Protein AF-A0A958XAK3-F1 (afdb_monomer_lite)

Foldseek 3Di:
DQVVLLVQLVVLLVVLVVVVVVLVVVLCVQVVPPDRDPVNVVVNVVVCVVSVVVSVVSNVSSVCSNVCVVVVPPD

Structure (mmCIF, N/CA/C/O backbone):
data_AF-A0A958XAK3-F1
#
_entry.id   AF-A0A958XAK3-F1
#
loop_
_atom_site.group_PDB
_atom_site.id
_atom_site.type_symbol
_atom_site.label_atom_id
_atom_site.label_alt_id
_atom_site.label_comp_id
_atom_site.label_asym_id
_atom_site.label_entity_id
_atom_site.label_seq_id
_atom_site.pdbx_PDB_ins_code
_atom_site.Cartn_x
_atom_site.Cartn_y
_atom_site.Cartn_z
_atom_site.occupancy
_atom_site.B_iso_or_equiv
_atom_site.auth_seq_id
_atom_site.auth_comp_id
_atom_site.auth_asym_id
_atom_site.auth_atom_id
_atom_site.pdbx_PDB_model_num
ATOM 1 N N . MET A 1 1 ? -16.344 5.777 20.790 1.00 52.50 1 MET A N 1
ATOM 2 C CA . MET A 1 1 ? -16.097 6.179 19.382 1.00 52.50 1 MET A CA 1
ATOM 3 C C . MET A 1 1 ? -15.132 5.194 18.707 1.00 52.50 1 MET A C 1
ATOM 5 O O . MET A 1 1 ? -14.243 5.580 17.954 1.00 52.50 1 MET A O 1
ATOM 9 N N . ASN A 1 2 ? -15.338 3.893 18.943 1.00 61.84 2 ASN A N 1
ATOM 10 C CA . ASN A 1 2 ? -14.269 2.890 18.820 1.00 61.84 2 ASN A CA 1
ATOM 11 C C . ASN A 1 2 ? -14.439 2.067 17.536 1.00 61.84 2 ASN A C 1
ATOM 13 O O . ASN A 1 2 ? -13.468 1.665 16.900 1.00 61.84 2 ASN A O 1
ATOM 17 N N . SER A 1 3 ? -15.687 1.911 17.081 1.00 65.50 3 SER A N 1
ATOM 18 C CA . SER A 1 3 ? -16.014 1.217 15.835 1.00 65.50 3 SER A CA 1
ATOM 19 C C . SER A 1 3 ? -15.507 1.953 14.597 1.00 65.50 3 SER A C 1
ATOM 21 O O . SER A 1 3 ? -15.039 1.297 13.679 1.00 65.50 3 SER A O 1
ATOM 23 N N . ILE A 1 4 ? -15.519 3.294 14.570 1.00 70.25 4 ILE A N 1
ATOM 24 C CA . ILE A 1 4 ? -15.009 4.067 13.420 1.00 70.25 4 ILE A CA 1
ATOM 25 C C . ILE A 1 4 ? -13.497 3.869 13.268 1.00 70.25 4 ILE A C 1
ATOM 27 O O . ILE A 1 4 ? -13.039 3.547 12.174 1.00 70.25 4 ILE A O 1
ATOM 31 N N . LYS A 1 5 ? -12.729 3.985 14.364 1.00 69.81 5 LYS A N 1
ATOM 32 C CA . LYS A 1 5 ? -11.274 3.744 14.367 1.00 69.81 5 LYS A CA 1
ATOM 33 C C . LYS A 1 5 ? -10.954 2.304 13.922 1.00 69.81 5 LYS A C 1
ATOM 35 O O . LYS A 1 5 ? -10.041 2.088 13.128 1.00 69.81 5 LYS A O 1
ATOM 40 N N . ARG A 1 6 ? -11.758 1.324 14.352 1.00 73.12 6 ARG A N 1
ATOM 41 C CA . ARG A 1 6 ? -11.600 -0.094 13.987 1.00 73.12 6 ARG A CA 1
ATOM 42 C C . ARG A 1 6 ? -11.955 -0.388 12.526 1.00 73.12 6 ARG A C 1
ATOM 44 O O . ARG A 1 6 ? -11.196 -1.075 11.851 1.00 73.12 6 ARG A O 1
ATOM 51 N N . ILE A 1 7 ? -13.063 0.162 12.022 1.00 79.69 7 ILE A N 1
ATOM 52 C CA . ILE A 1 7 ? -13.482 0.051 10.613 1.00 79.69 7 ILE A CA 1
ATOM 53 C C . ILE A 1 7 ? -12.454 0.726 9.705 1.00 79.69 7 ILE A C 1
ATOM 55 O O . ILE A 1 7 ? -12.072 0.146 8.693 1.00 79.69 7 ILE A O 1
ATOM 59 N N . ALA A 1 8 ? -11.952 1.903 10.090 1.00 81.94 8 ALA A N 1
ATOM 60 C CA . ALA A 1 8 ? -10.877 2.571 9.370 1.00 81.94 8 ALA A CA 1
ATOM 61 C C . ALA A 1 8 ? -9.625 1.685 9.319 1.00 81.94 8 ALA A C 1
ATOM 63 O O . ALA A 1 8 ? -9.078 1.474 8.245 1.00 81.94 8 ALA A O 1
ATOM 64 N N . GLY A 1 9 ? -9.212 1.088 10.440 1.00 84.31 9 GLY A N 1
ATOM 65 C CA . GLY A 1 9 ? -8.085 0.153 10.473 1.00 84.31 9 GLY A CA 1
ATOM 66 C C . GLY A 1 9 ? -8.239 -1.033 9.516 1.00 84.31 9 GLY A C 1
ATOM 67 O O . GLY A 1 9 ? -7.325 -1.328 8.747 1.00 84.31 9 GLY A O 1
ATOM 68 N N . VAL A 1 10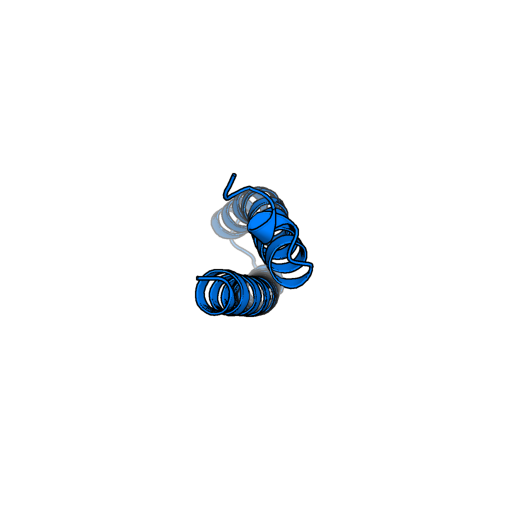 ? -9.409 -1.678 9.513 1.00 83.81 10 VAL A N 1
ATOM 69 C CA . VAL A 1 10 ? -9.728 -2.778 8.584 1.00 83.81 10 VAL A CA 1
ATOM 70 C C . VAL A 1 10 ? -9.687 -2.314 7.130 1.00 83.81 10 VAL A C 1
ATOM 72 O O . VAL A 1 10 ? -9.092 -2.993 6.293 1.00 83.81 10 VAL A O 1
ATOM 75 N N . LEU A 1 11 ? -10.262 -1.145 6.836 1.00 89.12 11 LEU A N 1
ATOM 76 C CA . LEU A 1 11 ? -10.224 -0.537 5.507 1.00 89.12 11 LEU A CA 1
ATOM 77 C C . LEU A 1 11 ? -8.776 -0.323 5.043 1.00 89.12 11 LEU A C 1
ATOM 79 O O . LEU A 1 11 ? -8.428 -0.684 3.922 1.00 89.12 11 LEU A O 1
ATOM 83 N N . TRP A 1 12 ? -7.915 0.200 5.918 1.00 87.75 12 TRP A N 1
ATOM 84 C CA . TRP A 1 12 ? -6.508 0.452 5.615 1.00 87.75 12 TRP A CA 1
ATOM 85 C C . TRP A 1 12 ? -5.701 -0.831 5.392 1.00 87.75 12 TRP A C 1
ATOM 87 O O . TRP A 1 12 ? -4.879 -0.867 4.481 1.00 87.75 12 TRP A O 1
ATOM 97 N N . MET A 1 13 ? -5.963 -1.913 6.131 1.00 88.75 13 MET A N 1
ATOM 98 C CA . MET A 1 13 ? -5.339 -3.214 5.836 1.00 88.75 13 MET A CA 1
ATOM 99 C C . MET A 1 13 ? -5.793 -3.791 4.497 1.00 88.75 13 MET A C 1
ATOM 101 O O . MET A 1 13 ? -4.961 -4.295 3.744 1.00 88.75 13 MET A O 1
ATOM 105 N N . ALA A 1 14 ? -7.089 -3.714 4.186 1.00 90.56 14 ALA A N 1
ATOM 106 C CA . ALA A 1 14 ? -7.613 -4.191 2.909 1.00 90.56 14 ALA A CA 1
ATOM 107 C C . ALA A 1 14 ? -7.018 -3.398 1.734 1.00 90.56 14 ALA A C 1
ATOM 109 O O . ALA A 1 14 ? -6.595 -3.987 0.738 1.00 90.56 14 ALA A O 1
ATOM 110 N N . LEU A 1 15 ? -6.911 -2.073 1.881 1.00 90.19 15 LEU A N 1
ATOM 111 C CA . LEU A 1 15 ? -6.257 -1.201 0.907 1.00 90.19 15 LEU A CA 1
ATOM 112 C C . LEU A 1 15 ? -4.760 -1.498 0.776 1.00 90.19 15 LEU A C 1
ATOM 114 O O . LEU A 1 15 ? -4.275 -1.567 -0.348 1.00 90.19 15 LEU A O 1
ATOM 118 N N . ALA A 1 16 ? -4.038 -1.730 1.880 1.00 89.94 16 ALA A N 1
ATOM 119 C CA . ALA A 1 16 ? -2.622 -2.106 1.843 1.00 89.94 16 ALA A CA 1
ATOM 120 C C . ALA A 1 16 ? -2.406 -3.409 1.061 1.00 89.94 16 ALA A C 1
ATOM 122 O O . ALA A 1 16 ? -1.568 -3.461 0.163 1.00 89.94 16 ALA A O 1
ATOM 123 N N . LEU A 1 17 ? -3.188 -4.449 1.363 1.00 89.88 17 LEU A N 1
ATOM 124 C CA . LEU A 1 17 ? -3.105 -5.740 0.676 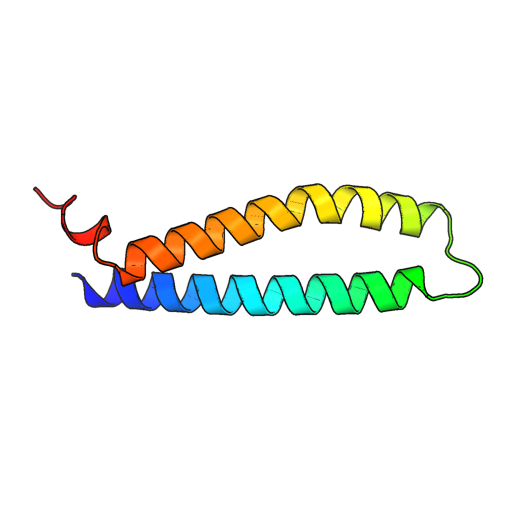1.00 89.88 17 LEU A CA 1
ATOM 125 C C . LEU A 1 17 ? -3.448 -5.614 -0.814 1.00 89.88 17 LEU A C 1
ATOM 127 O O . LEU A 1 17 ? -2.711 -6.126 -1.658 1.00 89.88 17 LEU A O 1
ATOM 131 N N . GLY A 1 18 ? -4.522 -4.892 -1.148 1.00 92.94 18 GLY A N 1
ATOM 132 C CA . GLY A 1 18 ? -4.912 -4.640 -2.537 1.00 92.94 18 GLY A CA 1
ATOM 133 C C . GLY A 1 18 ? -3.867 -3.833 -3.311 1.00 92.94 18 GLY A C 1
ATOM 134 O O . GLY A 1 18 ? -3.556 -4.159 -4.457 1.00 92.94 18 GLY A O 1
ATOM 135 N N . ALA A 1 19 ? -3.275 -2.818 -2.679 1.00 91.00 19 ALA A N 1
ATOM 136 C CA . ALA A 1 19 ? -2.239 -1.989 -3.282 1.00 91.00 19 ALA A CA 1
ATOM 137 C C . ALA A 1 19 ? -0.936 -2.763 -3.506 1.00 91.00 19 ALA A C 1
ATOM 139 O O . ALA A 1 19 ? -0.349 -2.638 -4.577 1.00 91.00 19 ALA A O 1
ATOM 140 N N . ILE A 1 20 ? -0.506 -3.594 -2.547 1.00 89.56 20 ILE A N 1
ATOM 141 C CA . ILE A 1 20 ? 0.648 -4.489 -2.717 1.00 89.56 20 ILE A CA 1
ATOM 142 C C . ILE A 1 20 ? 0.406 -5.414 -3.909 1.00 89.56 20 ILE A C 1
ATOM 144 O O . ILE A 1 20 ? 1.245 -5.482 -4.805 1.00 89.56 20 ILE A O 1
ATOM 148 N N . TRP A 1 21 ? -0.750 -6.082 -3.960 1.00 90.81 21 TRP A N 1
ATOM 149 C CA . TRP A 1 21 ? -1.083 -6.978 -5.066 1.00 90.81 21 TRP A CA 1
ATOM 150 C C . TRP A 1 21 ? -1.033 -6.253 -6.416 1.00 90.81 21 TRP A C 1
ATOM 152 O O . TRP A 1 21 ? -0.320 -6.685 -7.320 1.00 90.81 21 TRP A O 1
ATOM 162 N N . PHE A 1 22 ? -1.686 -5.092 -6.523 1.00 91.00 22 PHE A N 1
ATOM 163 C CA . PHE A 1 22 ? -1.671 -4.280 -7.739 1.00 91.00 22 PHE A CA 1
ATOM 164 C C . PHE A 1 22 ? -0.256 -3.840 -8.138 1.00 91.00 22 PHE A C 1
ATOM 166 O O . PHE A 1 22 ? 0.100 -3.904 -9.316 1.00 91.00 22 PHE A O 1
ATOM 173 N N . LEU A 1 23 ? 0.564 -3.424 -7.167 1.00 89.69 23 LEU A N 1
ATOM 174 C CA . LEU A 1 23 ? 1.944 -3.003 -7.393 1.00 89.69 23 LEU A CA 1
ATOM 175 C C . LEU A 1 23 ? 2.776 -4.153 -7.974 1.00 89.69 23 LEU A C 1
ATOM 177 O O . LEU A 1 23 ? 3.460 -3.958 -8.974 1.00 89.69 23 LEU A O 1
ATOM 181 N N . PHE A 1 24 ? 2.673 -5.357 -7.408 1.00 88.38 24 PHE A N 1
ATOM 182 C CA . PHE A 1 24 ? 3.386 -6.537 -7.905 1.00 88.38 24 PHE A CA 1
ATOM 183 C C . PHE A 1 24 ? 2.891 -6.993 -9.281 1.00 88.38 24 PHE A C 1
ATOM 185 O O . PHE A 1 24 ? 3.707 -7.325 -10.144 1.00 88.38 24 PHE A O 1
ATOM 192 N N . THR A 1 25 ? 1.581 -6.973 -9.539 1.00 89.62 25 THR A N 1
ATOM 193 C CA . THR A 1 25 ? 1.027 -7.304 -10.864 1.00 89.62 25 THR A CA 1
ATOM 194 C C . THR A 1 25 ? 1.521 -6.332 -11.933 1.00 89.62 25 THR A C 1
ATOM 196 O O . THR A 1 25 ? 1.907 -6.740 -13.024 1.00 89.62 25 THR A O 1
ATOM 199 N N . ARG A 1 26 ? 1.558 -5.034 -11.625 1.00 88.12 26 ARG A N 1
ATOM 200 C CA . ARG A 1 26 ? 2.055 -4.011 -12.551 1.00 88.12 26 ARG A CA 1
ATOM 201 C C . ARG A 1 26 ? 3.567 -4.096 -12.746 1.00 88.12 26 ARG A C 1
ATOM 203 O O . ARG A 1 26 ? 4.022 -4.020 -13.883 1.00 88.12 26 ARG A O 1
ATOM 210 N N . ALA A 1 27 ? 4.323 -4.309 -11.670 1.00 85.69 27 ALA A N 1
ATOM 211 C CA . ALA A 1 27 ? 5.770 -4.479 -11.731 1.00 85.69 27 ALA A CA 1
ATOM 212 C C . ALA A 1 27 ? 6.145 -5.684 -12.597 1.00 85.69 27 ALA A C 1
ATOM 214 O O . ALA A 1 27 ? 6.966 -5.560 -13.498 1.00 85.69 27 ALA A O 1
ATOM 215 N N . SER A 1 28 ? 5.511 -6.836 -12.363 1.00 83.25 28 SER A N 1
ATOM 216 C CA . SER A 1 28 ? 5.767 -8.058 -13.132 1.00 83.25 28 SER A CA 1
ATOM 217 C C . SER A 1 28 ? 5.386 -7.913 -14.604 1.00 83.25 28 SER A C 1
ATOM 219 O O . SER A 1 28 ? 6.171 -8.318 -15.458 1.00 83.25 28 SER A O 1
ATOM 221 N N . ALA A 1 29 ? 4.249 -7.285 -14.918 1.00 83.25 29 ALA A N 1
ATOM 222 C CA . ALA A 1 29 ? 3.849 -7.016 -16.298 1.00 83.25 29 ALA A CA 1
ATOM 223 C C . ALA A 1 29 ? 4.858 -6.118 -17.037 1.00 83.25 29 ALA A C 1
ATOM 225 O O . ALA A 1 29 ? 5.210 -6.401 -18.179 1.00 83.25 29 ALA A O 1
ATOM 226 N N . GLU A 1 30 ? 5.362 -5.070 -16.383 1.00 80.25 30 GLU A N 1
ATOM 227 C CA . GLU A 1 30 ? 6.306 -4.136 -17.008 1.00 80.25 30 GLU A CA 1
ATOM 228 C C . GLU A 1 30 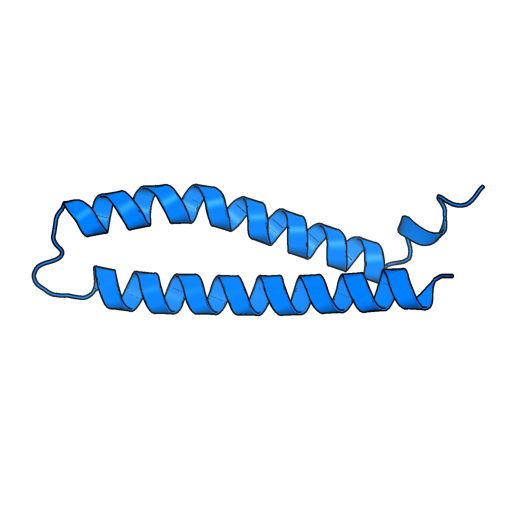? 7.737 -4.704 -17.085 1.00 80.25 30 GLU A C 1
ATOM 230 O O . GLU A 1 30 ? 8.475 -4.400 -18.021 1.00 80.25 30 GLU A O 1
ATOM 235 N N . LEU A 1 31 ? 8.141 -5.532 -16.112 1.00 76.31 31 LEU A N 1
ATOM 236 C CA . LEU A 1 31 ? 9.476 -6.142 -16.039 1.00 76.31 31 LEU A CA 1
ATOM 237 C C . LEU A 1 31 ? 9.623 -7.406 -16.899 1.00 76.31 31 LEU A C 1
ATOM 239 O O . LEU A 1 31 ? 10.748 -7.753 -17.249 1.00 76.31 31 LEU A O 1
ATOM 243 N N . SER A 1 32 ? 8.522 -8.087 -17.237 1.00 74.06 32 SER A N 1
ATOM 244 C CA . SER A 1 32 ? 8.545 -9.311 -18.059 1.00 74.06 32 SER A CA 1
ATOM 245 C C . SER A 1 32 ? 8.584 -9.037 -19.565 1.00 74.06 32 SER A C 1
ATOM 247 O O . SER A 1 32 ? 8.719 -9.971 -20.350 1.00 74.06 32 SER A O 1
ATOM 249 N N . ALA A 1 33 ? 8.458 -7.777 -19.992 1.00 72.19 33 ALA A N 1
ATOM 250 C CA . ALA A 1 33 ? 8.590 -7.420 -21.398 1.00 72.19 33 ALA A CA 1
ATOM 251 C C . ALA A 1 33 ? 10.041 -7.639 -21.871 1.00 72.19 33 ALA A C 1
ATOM 253 O O . ALA A 1 33 ? 10.977 -7.091 -21.294 1.00 72.19 33 ALA A O 1
ATOM 254 N N . GLU A 1 34 ? 10.225 -8.412 -22.943 1.00 58.56 34 GLU A N 1
ATOM 255 C CA . GLU A 1 34 ? 11.525 -8.861 -23.482 1.00 58.56 34 GLU A CA 1
ATOM 256 C C . GLU A 1 34 ? 12.531 -7.714 -23.728 1.00 58.56 34 GLU A C 1
ATOM 258 O O . GLU A 1 34 ? 13.739 -7.881 -23.574 1.00 58.56 34 GLU A O 1
ATOM 263 N N . THR A 1 35 ? 12.030 -6.502 -23.993 1.00 62.19 35 THR A N 1
ATOM 264 C CA . THR A 1 35 ? 12.813 -5.262 -24.065 1.00 62.19 35 THR A CA 1
ATOM 265 C C . THR A 1 35 ? 12.308 -4.227 -23.056 1.00 62.19 35 THR A C 1
ATOM 267 O O . THR A 1 35 ? 11.657 -3.243 -23.422 1.00 62.19 35 THR A O 1
ATOM 270 N N . VAL A 1 36 ? 12.591 -4.412 -21.764 1.00 66.56 36 VAL A N 1
ATOM 271 C CA . VAL A 1 36 ? 12.267 -3.371 -20.775 1.00 66.56 36 VAL A CA 1
ATOM 272 C C . VAL A 1 36 ? 13.157 -2.150 -21.014 1.00 66.56 36 VAL A C 1
ATOM 274 O O . VAL A 1 36 ? 14.373 -2.187 -20.803 1.00 66.56 36 VAL A O 1
ATOM 277 N N . ARG A 1 37 ? 12.528 -1.044 -21.417 1.00 74.38 37 ARG A N 1
ATOM 278 C CA . ARG A 1 37 ? 13.150 0.282 -21.517 1.00 74.38 37 ARG A CA 1
ATOM 279 C C . ARG A 1 37 ? 13.870 0.623 -20.198 1.00 74.38 37 ARG A C 1
ATOM 281 O O . ARG A 1 37 ? 13.242 0.493 -19.143 1.00 74.38 37 ARG A O 1
ATOM 288 N N . PRO A 1 38 ? 15.133 1.092 -20.219 1.00 77.81 38 PRO A N 1
ATOM 289 C CA . PRO A 1 38 ? 15.873 1.454 -19.003 1.00 77.81 38 PRO A CA 1
ATOM 290 C C . PRO A 1 38 ? 15.096 2.412 -18.090 1.00 77.81 38 PRO A C 1
ATOM 292 O O . PRO A 1 38 ? 15.070 2.223 -16.876 1.00 77.81 38 PRO A O 1
ATOM 295 N N . ASP A 1 39 ? 14.363 3.350 -18.696 1.00 81.12 39 ASP A N 1
ATOM 296 C CA . ASP A 1 39 ? 13.475 4.307 -18.026 1.00 81.12 39 ASP A CA 1
ATOM 297 C C . ASP A 1 39 ? 12.459 3.617 -17.093 1.00 81.12 39 ASP A C 1
ATOM 299 O O . ASP A 1 39 ? 12.230 4.038 -15.959 1.00 81.12 39 ASP A O 1
ATOM 303 N N . LYS A 1 40 ? 11.865 2.510 -17.558 1.00 81.44 40 LYS A N 1
ATOM 30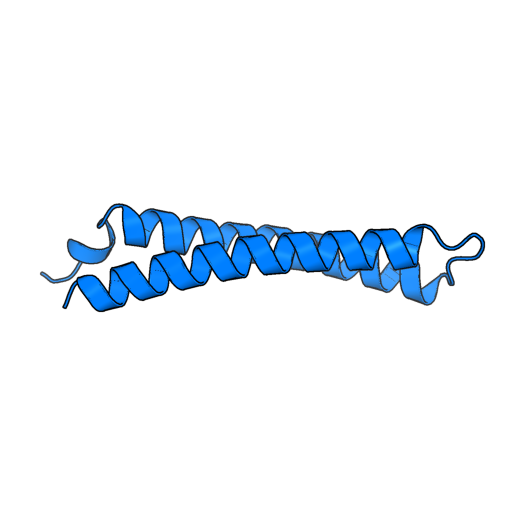4 C CA . LYS A 1 40 ? 10.844 1.752 -16.824 1.00 81.44 40 LYS A CA 1
ATOM 305 C C . LYS A 1 40 ? 11.447 0.904 -15.714 1.00 81.44 40 LYS A C 1
ATOM 307 O O . LYS A 1 40 ? 10.851 0.815 -14.642 1.00 81.44 40 LYS A O 1
ATOM 312 N N . LYS A 1 41 ? 12.637 0.329 -15.937 1.00 82.12 41 LYS A N 1
ATOM 313 C CA . LYS A 1 41 ? 13.364 -0.399 -14.885 1.00 82.12 41 LYS A CA 1
ATOM 314 C C . LYS A 1 41 ? 13.658 0.524 -13.709 1.00 82.12 41 LYS A C 1
ATOM 316 O O . LYS A 1 41 ? 13.313 0.181 -12.585 1.00 82.12 41 LYS A O 1
ATOM 321 N N . ILE A 1 42 ? 14.242 1.694 -13.971 1.00 87.31 42 ILE A N 1
ATOM 322 C CA . ILE A 1 42 ? 14.620 2.649 -12.921 1.00 87.31 42 ILE A CA 1
ATOM 323 C C . ILE A 1 42 ? 13.382 3.113 -12.148 1.00 87.31 42 ILE A C 1
ATOM 325 O O . ILE A 1 42 ? 13.394 3.082 -10.921 1.00 87.31 42 ILE A O 1
ATOM 329 N N . PHE A 1 43 ? 12.287 3.442 -12.844 1.00 87.94 43 PHE A N 1
ATOM 330 C CA . PHE A 1 43 ? 11.024 3.811 -12.198 1.00 87.94 43 PHE A CA 1
ATOM 331 C C . PHE A 1 43 ? 10.537 2.744 -11.202 1.00 87.94 43 PHE A C 1
ATOM 333 O O . PHE A 1 43 ? 10.281 3.055 -10.037 1.00 87.94 43 PHE A O 1
ATOM 340 N N . TRP A 1 44 ? 10.449 1.482 -11.637 1.00 87.69 44 TRP A N 1
ATOM 341 C CA . TRP A 1 44 ? 9.987 0.385 -10.782 1.00 87.69 44 TRP A CA 1
ATOM 342 C C . TRP A 1 44 ? 10.947 0.090 -9.628 1.00 87.69 44 TRP A C 1
ATOM 344 O O . TRP A 1 44 ? 10.499 -0.132 -8.503 1.00 87.69 44 TRP A O 1
ATOM 354 N N . TYR A 1 45 ? 12.256 0.155 -9.877 1.00 86.69 45 TYR A N 1
ATOM 355 C CA . TYR A 1 45 ? 13.280 -0.007 -8.845 1.00 86.69 45 TYR A CA 1
ATOM 356 C C . TYR A 1 45 ? 13.248 1.090 -7.784 1.00 86.69 45 TYR A C 1
ATOM 358 O O . TYR A 1 45 ? 13.585 0.813 -6.639 1.00 86.69 45 TYR A O 1
ATOM 366 N N . SER A 1 46 ? 12.851 2.316 -8.128 1.00 90.25 46 SER A N 1
ATOM 367 C CA . SER A 1 46 ? 12.704 3.398 -7.152 1.00 90.25 46 SER A CA 1
ATOM 368 C C . SER A 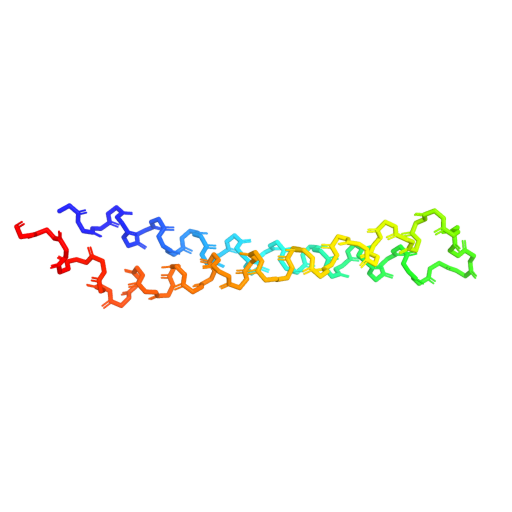1 46 ? 11.384 3.317 -6.386 1.00 90.25 46 SER A C 1
ATOM 370 O O . SER A 1 46 ? 11.366 3.546 -5.179 1.00 90.25 46 SER A O 1
ATOM 372 N N . ILE A 1 47 ? 10.275 2.977 -7.052 1.00 90.12 47 ILE A N 1
ATOM 373 C CA . ILE A 1 47 ? 8.954 3.000 -6.411 1.00 90.12 47 ILE A CA 1
ATOM 374 C C . ILE A 1 47 ? 8.724 1.810 -5.472 1.00 90.12 47 ILE A C 1
ATOM 376 O O . ILE A 1 47 ? 8.153 2.010 -4.403 1.00 90.12 47 ILE A O 1
ATOM 380 N N . LEU A 1 48 ? 9.199 0.601 -5.809 1.00 89.75 48 LEU A N 1
ATOM 381 C CA . LEU A 1 48 ? 9.046 -0.592 -4.960 1.00 89.75 48 LEU A CA 1
ATOM 382 C C . LEU A 1 48 ? 9.576 -0.385 -3.529 1.00 89.75 48 LEU A C 1
ATOM 384 O O . LEU A 1 48 ? 8.803 -0.559 -2.588 1.00 89.75 48 LEU A O 1
ATOM 388 N N . PRO A 1 49 ? 10.848 0.003 -3.320 1.00 91.62 49 PRO A N 1
ATOM 389 C CA . PRO A 1 49 ? 11.412 0.141 -1.980 1.00 91.62 49 PRO A CA 1
ATOM 390 C C . PRO A 1 49 ? 10.826 1.314 -1.192 1.00 91.62 49 PRO A C 1
ATOM 392 O O . PRO A 1 49 ? 10.956 1.326 0.025 1.00 91.62 49 PRO A O 1
ATOM 395 N N . VAL A 1 50 ? 10.166 2.278 -1.844 1.00 92.62 50 VAL A N 1
ATOM 396 C CA . VAL A 1 50 ? 9.424 3.348 -1.157 1.00 92.62 50 VAL A CA 1
ATOM 397 C C . VAL A 1 50 ? 8.021 2.876 -0.777 1.00 92.62 50 VAL A C 1
ATOM 399 O O . VAL A 1 50 ? 7.588 3.088 0.352 1.00 92.62 50 VAL A O 1
ATOM 402 N N . TYR A 1 51 ? 7.310 2.206 -1.687 1.00 90.94 51 TYR A N 1
ATOM 403 C CA . TYR A 1 51 ? 5.925 1.781 -1.468 1.00 90.94 51 TYR A CA 1
ATOM 404 C C . TYR A 1 51 ? 5.801 0.583 -0.529 1.00 90.94 51 TYR A C 1
ATOM 406 O O . TYR A 1 51 ? 4.861 0.534 0.259 1.00 90.94 51 TYR A O 1
ATOM 414 N N . VAL A 1 52 ? 6.731 -0.372 -0.574 1.00 89.38 52 VAL A N 1
ATOM 415 C CA . VAL A 1 52 ? 6.710 -1.560 0.294 1.00 89.38 52 VAL A CA 1
ATOM 416 C C . VAL A 1 52 ? 6.696 -1.195 1.791 1.00 89.38 52 VAL A C 1
ATOM 418 O O . VAL A 1 52 ? 5.766 -1.627 2.477 1.00 89.38 52 VAL A O 1
ATOM 421 N N . PRO A 1 53 ? 7.624 -0.374 2.329 1.00 91.62 53 PRO A N 1
ATOM 422 C CA . PRO A 1 53 ? 7.577 0.023 3.738 1.00 91.62 53 PRO A CA 1
ATOM 423 C C . PRO A 1 53 ? 6.366 0.908 4.064 1.00 91.62 53 PRO A C 1
ATOM 425 O O . PRO A 1 53 ? 5.840 0.836 5.173 1.00 91.62 53 PRO A O 1
ATOM 428 N N . LEU A 1 54 ? 5.873 1.691 3.099 1.00 91.69 54 LEU A N 1
ATOM 429 C CA . LEU A 1 54 ? 4.655 2.496 3.244 1.00 91.69 54 LEU A CA 1
ATOM 430 C C . LEU A 1 54 ? 3.424 1.608 3.478 1.00 91.69 54 LEU A C 1
ATOM 432 O O . LEU A 1 54 ? 2.670 1.821 4.427 1.00 91.69 54 LEU A O 1
ATOM 436 N N . MET A 1 55 ? 3.260 0.564 2.661 1.00 91.31 55 MET A N 1
ATOM 437 C CA . MET A 1 55 ? 2.166 -0.401 2.799 1.00 91.31 55 MET A CA 1
ATOM 438 C C . MET A 1 55 ? 2.311 -1.255 4.060 1.00 91.31 55 MET A C 1
ATOM 440 O O . MET A 1 55 ? 1.311 -1.538 4.714 1.00 91.31 55 MET A O 1
ATOM 444 N N . MET A 1 56 ? 3.539 -1.610 4.455 1.00 90.81 56 MET A N 1
ATOM 445 C CA . MET A 1 56 ? 3.796 -2.262 5.744 1.00 90.81 56 MET A CA 1
ATOM 446 C C . MET A 1 56 ? 3.360 -1.391 6.927 1.00 90.81 56 MET A C 1
ATOM 448 O O . MET A 1 56 ? 2.717 -1.897 7.844 1.00 90.81 56 MET A O 1
ATOM 452 N N . GLY A 1 57 ? 3.666 -0.090 6.908 1.00 89.12 57 GLY A N 1
ATOM 453 C CA . GLY A 1 57 ? 3.227 0.846 7.945 1.00 89.12 57 GLY A CA 1
ATOM 454 C C . GLY A 1 57 ? 1.703 0.967 8.014 1.00 89.12 57 GLY A C 1
ATOM 455 O O . GLY A 1 57 ? 1.130 0.931 9.101 1.00 89.12 57 GLY A O 1
ATOM 456 N N . LEU A 1 58 ? 1.038 1.026 6.857 1.00 89.75 58 LEU A N 1
ATOM 457 C CA . LEU A 1 58 ? -0.423 1.084 6.749 1.00 89.75 58 LEU A CA 1
ATOM 458 C C . LEU A 1 58 ? -1.095 -0.203 7.258 1.00 89.75 58 LEU A C 1
ATOM 460 O O . LEU A 1 58 ? -2.098 -0.157 7.974 1.00 89.75 58 LEU A O 1
ATOM 464 N N . PHE A 1 59 ? -0.512 -1.357 6.931 1.00 89.12 59 PHE A N 1
ATOM 465 C CA . PHE A 1 59 ? -0.961 -2.654 7.425 1.00 89.12 59 PHE A CA 1
ATOM 466 C C . PHE A 1 59 ? -0.791 -2.759 8.945 1.00 89.12 59 PHE A C 1
ATOM 468 O O . PHE A 1 59 ? -1.719 -3.160 9.644 1.00 89.12 59 PHE A O 1
ATOM 475 N N . LEU A 1 60 ? 0.364 -2.338 9.469 1.00 87.81 60 LEU A N 1
ATOM 476 C CA . LEU A 1 60 ? 0.653 -2.331 10.901 1.00 87.81 60 LEU A CA 1
ATOM 477 C C . LEU A 1 60 ? -0.292 -1.392 11.666 1.00 87.81 60 LEU A C 1
ATOM 479 O O . LEU A 1 60 ? -0.807 -1.761 12.721 1.00 87.81 60 LEU A O 1
ATOM 483 N N . PHE A 1 61 ? -0.577 -0.214 11.107 1.00 85.62 61 PHE A N 1
ATOM 484 C CA . PHE A 1 61 ? -1.576 0.713 11.633 1.00 85.62 61 PHE A CA 1
ATOM 485 C C . PHE A 1 61 ? -2.954 0.051 11.738 1.00 85.62 61 PHE A C 1
ATOM 487 O O . PHE A 1 61 ? -3.573 0.064 12.804 1.00 85.62 61 PHE A O 1
ATOM 494 N N . GLY A 1 62 ? -3.423 -0.580 10.660 1.00 86.06 62 GLY A N 1
ATOM 495 C CA . GLY A 1 62 ? -4.713 -1.261 10.677 1.00 86.06 62 GLY A CA 1
ATOM 496 C C . GLY A 1 62 ? -4.747 -2.460 11.630 1.00 86.06 62 GLY A C 1
ATOM 497 O O . GLY A 1 62 ? -5.753 -2.665 12.311 1.00 86.06 62 GLY A O 1
ATOM 498 N N . TYR A 1 63 ? -3.637 -3.191 11.767 1.00 84.81 63 TYR A N 1
ATOM 499 C CA . TYR A 1 63 ? -3.503 -4.295 12.719 1.00 84.81 63 TYR A CA 1
ATOM 500 C C . TYR A 1 63 ? -3.624 -3.815 14.173 1.00 84.81 63 TYR A C 1
ATOM 502 O O . TYR A 1 63 ? -4.393 -4.377 14.958 1.00 84.81 63 TYR A O 1
ATOM 510 N N . TYR A 1 64 ? -2.939 -2.727 14.536 1.00 82.88 64 TYR A N 1
ATOM 511 C CA . TYR A 1 64 ? -3.052 -2.133 15.871 1.00 82.88 64 TYR A CA 1
ATOM 512 C C . TYR A 1 64 ? -4.434 -1.516 16.131 1.00 82.88 64 TYR A C 1
ATOM 514 O O . TYR A 1 64 ? -4.951 -1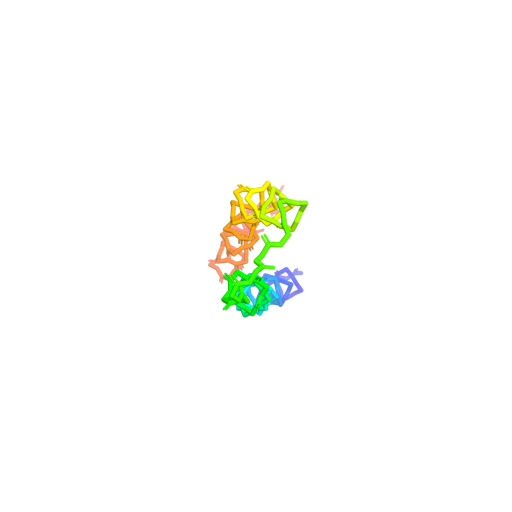.610 17.249 1.00 82.88 64 TYR A O 1
ATOM 522 N N . ALA A 1 65 ? -5.081 -0.954 15.106 1.00 81.50 65 ALA A N 1
ATOM 523 C CA . ALA A 1 65 ? -6.465 -0.483 15.183 1.00 81.50 65 ALA A CA 1
ATOM 524 C C . ALA A 1 65 ? -7.463 -1.631 15.400 1.00 81.50 65 ALA A C 1
ATOM 526 O O . ALA A 1 65 ? -8.413 -1.482 16.169 1.00 81.50 65 ALA A O 1
ATOM 527 N N . LEU A 1 66 ? -7.228 -2.804 14.804 1.00 77.94 66 LEU A N 1
ATOM 528 C CA . LEU A 1 66 ? -8.027 -4.009 15.046 1.00 77.94 66 LEU A CA 1
ATOM 529 C C . LEU A 1 66 ? -7.874 -4.560 16.465 1.00 77.94 66 LEU A C 1
ATOM 531 O O . LEU A 1 66 ? -8.868 -5.021 17.040 1.00 77.94 66 LEU A O 1
ATOM 535 N N . LYS A 1 67 ? -6.648 -4.518 17.004 1.00 76.81 67 LYS A N 1
ATOM 536 C CA . LYS A 1 67 ? -6.305 -4.988 18.355 1.00 76.81 67 LYS A CA 1
ATOM 537 C C . LYS A 1 67 ? -6.882 -4.093 19.462 1.00 76.81 67 LYS A C 1
ATOM 539 O O . LYS A 1 67 ? -6.883 -4.492 20.620 1.00 76.81 67 LYS A O 1
ATOM 544 N N . GLY A 1 68 ? -7.402 -2.912 19.117 1.00 70.25 68 GLY A N 1
ATOM 545 C CA . GLY A 1 68 ? -7.977 -1.975 20.085 1.00 70.25 68 GLY A CA 1
ATOM 546 C C . GLY A 1 68 ? -6.921 -1.261 20.932 1.00 70.25 68 GLY A C 1
ATOM 547 O O . GLY A 1 68 ? -7.241 -0.692 21.968 1.00 70.25 68 GLY A O 1
ATOM 548 N N . GLU A 1 69 ? -5.654 -1.263 20.507 1.00 67.94 69 GLU A N 1
ATOM 549 C CA . GLU A 1 69 ? -4.581 -0.547 21.214 1.00 67.94 69 GLU A CA 1
ATOM 550 C C . GLU A 1 69 ? -4.762 0.978 21.096 1.00 67.94 69 GLU A C 1
ATOM 552 O O . GLU A 1 69 ? -4.476 1.707 22.040 1.00 67.94 69 GLU A O 1
ATOM 557 N N . TYR A 1 70 ? -5.353 1.453 19.991 1.00 65.38 70 TYR A N 1
ATOM 558 C CA . TYR A 1 70 ? -5.765 2.856 19.808 1.00 65.38 70 TYR A CA 1
ATOM 559 C C . TYR A 1 70 ? -6.983 3.271 20.647 1.00 65.38 70 TYR A C 1
ATOM 561 O O . TYR A 1 70 ? -7.357 4.443 20.635 1.00 65.38 70 TYR A O 1
ATOM 569 N N . ASP A 1 71 ? -7.610 2.323 21.344 1.00 62.31 71 ASP A N 1
ATOM 570 C CA . ASP A 1 71 ? -8.777 2.568 22.193 1.00 62.31 71 ASP A CA 1
ATOM 571 C C . ASP A 1 71 ? -8.384 3.011 23.609 1.00 62.31 71 ASP A C 1
ATOM 573 O O . ASP A 1 71 ? -9.172 3.607 24.333 1.00 62.31 71 ASP A O 1
ATOM 577 N N . LYS A 1 72 ? -7.131 2.748 24.000 1.00 60.56 72 LYS A N 1
ATOM 578 C CA . LYS A 1 72 ? -6.591 3.070 25.329 1.00 60.56 72 LYS A CA 1
ATOM 579 C C . LYS A 1 72 ? -6.010 4.486 25.430 1.00 60.56 72 LYS A C 1
ATOM 581 O O . LYS A 1 72 ? -5.584 4.876 26.508 1.00 60.56 72 LYS A O 1
ATOM 586 N N . VAL A 1 73 ? -5.951 5.225 24.317 1.00 58.72 73 VAL A N 1
ATOM 587 C CA . VAL A 1 73 ? -5.343 6.572 24.231 1.00 58.72 73 VAL A CA 1
ATOM 588 C C . VAL A 1 73 ? -6.380 7.689 24.424 1.00 58.72 73 VAL A C 1
ATOM 590 O O . VAL A 1 73 ? -6.046 8.864 24.342 1.00 58.72 73 VAL A O 1
ATOM 593 N N . ASP A 1 74 ? -7.634 7.344 24.714 1.00 48.81 74 ASP A N 1
ATOM 594 C CA . ASP A 1 74 ? -8.636 8.307 25.171 1.00 48.81 74 ASP A CA 1
ATOM 595 C C . ASP A 1 74 ? -8.694 8.239 26.718 1.00 48.81 74 ASP A C 1
ATOM 597 O O . ASP A 1 74 ? -9.560 7.575 27.290 1.00 48.81 74 ASP A O 1
ATOM 601 N N . SER A 1 75 ? -7.716 8.867 27.388 1.00 44.38 75 SER A N 1
ATOM 602 C CA . SER A 1 75 ? -7.733 9.197 28.828 1.00 44.38 75 SER A CA 1
ATOM 603 C C . SER A 1 75 ? -7.807 10.701 29.025 1.00 44.38 75 SER A C 1
ATOM 605 O O . SER A 1 75 ? -6.976 11.378 28.376 1.00 44.38 75 SER A O 1
#

pLDDT: mean 80.78, std 11.6, range [44.38, 92.94]

Radius of gyration: 16.83 Å; chains: 1; bounding box: 32×18×53 Å

Secondary structure (DSSP, 8-state):
-HHHHHHHHHHHHHHHHHHHHHHHHHHHHHHSSTT--HHHHHHHHHHHHHHHHHHHHHHHHHHHHHHTGGGTT--

Sequence (75 aa):
MNSIKRIAGVLWMALALGAIWFLFTRASAELSAETVRPDKKIFWYSILPVYVPLMMGLFLFGYYALKGEYDKVDS